Protein AF-A0AB35XCV5-F1 (afdb_monomer_lite)

Organism: NCBI:txid51288

Secondary structure (DSSP, 8-state):
--TTHHHHHHHHHHHHHHHHHHHHHTT-THHHHHHHHHHHHHHHHHHHHHHHHHHHHHHHHHHHHHHHHHTT--

Structure (mmCIF, N/CA/C/O backbone):
data_AF-A0AB35XCV5-F1
#
_entry.id   AF-A0AB35XCV5-F1
#
loop_
_atom_site.group_PDB
_atom_site.id
_atom_site.type_symbol
_atom_site.label_atom_id
_atom_site.label_alt_id
_atom_site.label_comp_id
_atom_site.label_asym_id
_atom_site.label_entity_id
_atom_site.label_seq_id
_atom_site.pdbx_PDB_ins_code
_atom_site.Cartn_x
_atom_site.Cartn_y
_atom_site.Cartn_z
_atom_site.occupancy
_atom_site.B_iso_or_equiv
_atom_site.auth_seq_id
_atom_site.auth_comp_id
_atom_site.auth_asym_id
_atom_site.auth_atom_id
_atom_site.pdbx_PDB_model_num
ATOM 1 N N . THR A 1 1 ? -7.144 14.343 10.081 1.00 41.88 1 THR A N 1
ATOM 2 C CA . THR A 1 1 ? -6.452 14.696 8.817 1.00 41.88 1 THR A CA 1
ATOM 3 C C . THR A 1 1 ? -5.651 13.521 8.231 1.00 41.88 1 THR A C 1
ATOM 5 O O . THR A 1 1 ? -4.599 13.732 7.650 1.00 41.88 1 THR A O 1
ATOM 8 N N . ILE A 1 2 ? -6.162 12.275 8.302 1.00 52.06 2 ILE A N 1
ATOM 9 C CA . ILE A 1 2 ? -5.501 11.057 7.755 1.00 52.06 2 ILE A CA 1
ATOM 10 C C . ILE A 1 2 ? -6.136 10.599 6.417 1.00 52.06 2 ILE A C 1
ATOM 12 O O . ILE A 1 2 ? -5.754 9.591 5.842 1.00 52.06 2 ILE A O 1
ATOM 16 N N . GLN A 1 3 ? -7.092 11.351 5.861 1.00 59.25 3 GLN A N 1
ATOM 17 C CA . GLN A 1 3 ? -7.880 10.895 4.704 1.00 59.25 3 GLN A CA 1
ATOM 18 C C . GLN A 1 3 ? -7.096 10.864 3.372 1.00 59.25 3 GLN A C 1
ATOM 20 O O . GLN A 1 3 ? -7.461 10.111 2.479 1.00 59.25 3 GLN A O 1
ATOM 25 N N . GLY A 1 4 ? -6.000 11.624 3.238 1.00 66.75 4 GLY A N 1
ATOM 26 C CA . GLY A 1 4 ? -5.212 11.703 1.994 1.00 66.75 4 GLY A CA 1
ATOM 27 C C . GLY A 1 4 ? -3.972 10.801 1.926 1.00 66.75 4 GLY A C 1
ATOM 28 O O . GLY A 1 4 ? -3.432 10.589 0.842 1.00 66.75 4 GLY A O 1
ATOM 29 N N . PHE A 1 5 ? -3.516 10.245 3.053 1.00 71.31 5 PHE A N 1
ATOM 30 C CA . PHE A 1 5 ? -2.274 9.458 3.093 1.00 71.31 5 PHE A CA 1
ATOM 31 C C . PHE A 1 5 ? -2.400 8.115 2.365 1.00 71.31 5 PHE A C 1
ATOM 33 O O . PHE A 1 5 ? -1.450 7.688 1.713 1.00 71.31 5 PHE A O 1
ATOM 40 N N . GLY A 1 6 ? -3.580 7.486 2.407 1.00 73.00 6 GLY A N 1
ATOM 41 C CA . GLY A 1 6 ? -3.841 6.250 1.665 1.00 73.00 6 GLY A CA 1
ATOM 42 C C . GLY A 1 6 ? -3.782 6.450 0.148 1.00 73.00 6 GLY A C 1
ATOM 43 O O . GLY A 1 6 ? -3.187 5.642 -0.557 1.00 73.00 6 GLY A O 1
ATOM 44 N N . VAL A 1 7 ? -4.320 7.566 -0.358 1.00 81.31 7 VAL A N 1
ATOM 45 C CA . VAL A 1 7 ? -4.303 7.893 -1.796 1.00 81.31 7 VAL A CA 1
ATOM 46 C C . VAL A 1 7 ? -2.880 8.159 -2.284 1.00 81.31 7 VAL A C 1
ATOM 48 O O . VAL A 1 7 ? -2.488 7.671 -3.341 1.00 81.31 7 VAL A O 1
ATOM 51 N N . LEU A 1 8 ? -2.082 8.884 -1.496 1.00 83.31 8 LEU A N 1
ATOM 52 C CA . LEU A 1 8 ? -0.686 9.151 -1.838 1.00 83.31 8 LEU A CA 1
ATOM 53 C C . LEU A 1 8 ? 0.158 7.864 -1.834 1.00 83.31 8 LEU A C 1
ATOM 55 O O . LEU A 1 8 ? 0.972 7.665 -2.732 1.00 83.31 8 LEU A O 1
ATOM 59 N N . ALA A 1 9 ? -0.073 6.963 -0.873 1.00 81.88 9 ALA A N 1
ATOM 60 C CA . ALA A 1 9 ? 0.582 5.655 -0.836 1.00 81.88 9 ALA A CA 1
ATOM 61 C C . ALA A 1 9 ? 0.221 4.802 -2.064 1.00 81.88 9 ALA A C 1
ATOM 63 O O . ALA A 1 9 ? 1.110 4.245 -2.708 1.00 81.88 9 ALA A O 1
ATOM 64 N N . LEU A 1 10 ? -1.064 4.763 -2.437 1.00 83.94 10 LEU A N 1
ATOM 65 C CA . LEU A 1 10 ? -1.539 4.078 -3.643 1.00 83.94 10 LEU A CA 1
ATOM 66 C C . LEU A 1 10 ? -0.904 4.650 -4.914 1.00 83.94 10 LEU A C 1
ATOM 68 O O . LEU A 1 10 ? -0.502 3.886 -5.790 1.00 83.94 10 LEU A O 1
ATOM 72 N N . LEU A 1 11 ? -0.753 5.974 -4.998 1.00 88.06 11 LEU A N 1
ATOM 73 C CA . LEU A 1 11 ? -0.090 6.629 -6.124 1.00 88.06 11 LEU A CA 1
ATOM 74 C C . LEU A 1 11 ? 1.388 6.223 -6.225 1.00 88.06 11 LEU A C 1
ATOM 76 O O . LEU A 1 11 ? 1.858 5.902 -7.312 1.00 88.06 11 LEU A O 1
ATOM 80 N N . ILE A 1 12 ? 2.114 6.179 -5.103 1.00 86.00 12 ILE A N 1
ATOM 81 C CA . ILE A 1 12 ? 3.524 5.751 -5.068 1.00 86.00 12 ILE A CA 1
ATOM 82 C C . ILE A 1 12 ? 3.663 4.284 -5.494 1.00 86.00 12 ILE A C 1
ATOM 84 O O . ILE A 1 12 ? 4.537 3.961 -6.301 1.00 86.00 12 ILE A O 1
ATOM 88 N N . VAL A 1 13 ? 2.784 3.398 -5.015 1.00 87.00 13 VAL A N 1
ATOM 89 C CA . VAL A 1 13 ? 2.765 1.986 -5.436 1.00 87.00 13 VAL A CA 1
ATOM 90 C C . VAL A 1 13 ? 2.463 1.847 -6.925 1.00 87.00 13 VAL A C 1
ATOM 92 O O . VAL A 1 13 ? 3.153 1.089 -7.608 1.00 87.00 13 VAL A O 1
ATOM 95 N N . ALA A 1 14 ? 1.497 2.607 -7.447 1.00 87.56 14 ALA A N 1
ATOM 96 C CA . ALA A 1 14 ? 1.159 2.605 -8.867 1.00 87.56 14 ALA A CA 1
ATOM 97 C C . ALA A 1 14 ? 2.333 3.085 -9.736 1.00 87.56 14 ALA A C 1
ATOM 99 O O . ALA A 1 14 ? 2.666 2.441 -10.731 1.00 87.56 14 ALA A O 1
ATOM 100 N N . LEU A 1 15 ? 3.015 4.164 -9.332 1.00 88.38 15 LEU A N 1
ATOM 101 C CA . LEU A 1 15 ? 4.210 4.668 -10.017 1.00 88.38 15 LEU A CA 1
ATOM 102 C C . LEU A 1 15 ? 5.368 3.661 -9.964 1.00 88.38 15 LEU A C 1
ATOM 104 O O . LEU A 1 15 ? 6.038 3.447 -10.972 1.00 88.38 15 LEU A O 1
ATOM 108 N N . SER A 1 16 ? 5.578 3.000 -8.824 1.00 87.75 16 SER A N 1
ATOM 109 C CA . SER A 1 16 ? 6.598 1.956 -8.671 1.00 87.75 16 SER A CA 1
ATOM 110 C C . SER A 1 16 ? 6.312 0.730 -9.549 1.00 87.75 16 SER A C 1
ATOM 112 O O . SER A 1 16 ? 7.233 0.207 -10.178 1.00 87.75 16 SER A O 1
ATOM 114 N N . GLY A 1 17 ? 5.048 0.310 -9.661 1.00 84.88 17 GLY A N 1
ATOM 115 C CA . GLY A 1 17 ? 4.635 -0.782 -10.549 1.00 84.88 17 GLY A CA 1
ATOM 116 C C . GLY A 1 17 ? 4.770 -0.420 -12.031 1.00 84.88 17 GLY A C 1
ATOM 117 O O . GLY A 1 17 ? 5.255 -1.227 -12.824 1.00 84.88 17 GLY A O 1
ATOM 118 N N . GLY A 1 18 ? 4.423 0.817 -12.403 1.00 86.81 18 GLY A N 1
ATOM 119 C CA . GLY A 1 18 ? 4.622 1.335 -13.760 1.00 86.81 18 GLY A CA 1
ATOM 120 C C . GLY A 1 18 ? 6.101 1.429 -14.144 1.00 86.81 18 GLY A C 1
ATOM 121 O O . GLY A 1 18 ? 6.487 1.012 -15.235 1.00 86.81 18 GLY A O 1
ATOM 122 N N . LEU A 1 19 ? 6.950 1.899 -13.226 1.00 87.88 19 LEU A N 1
ATOM 123 C CA . LEU A 1 19 ? 8.399 1.940 -13.425 1.00 87.88 19 LEU A CA 1
ATOM 124 C C . LEU A 1 19 ? 8.987 0.531 -13.585 1.00 87.88 19 LEU A C 1
ATOM 126 O O . LEU A 1 19 ? 9.812 0.311 -14.472 1.00 87.88 19 LEU A O 1
ATOM 130 N N . TRP A 1 20 ? 8.532 -0.433 -12.778 1.00 87.69 20 TRP A N 1
ATOM 131 C CA . TRP A 1 20 ? 8.909 -1.834 -12.952 1.00 87.69 20 TRP A CA 1
ATOM 132 C C . TRP A 1 20 ? 8.517 -2.362 -14.336 1.00 87.69 20 TRP A C 1
ATOM 134 O O . TRP A 1 20 ? 9.347 -2.970 -15.004 1.00 87.69 20 TRP A O 1
ATOM 144 N N . PHE A 1 21 ? 7.290 -2.099 -14.793 1.00 86.31 21 PHE A N 1
ATOM 145 C CA . PHE A 1 21 ? 6.801 -2.566 -16.093 1.00 86.31 21 PHE A CA 1
ATOM 146 C C . PHE A 1 21 ? 7.668 -2.061 -17.260 1.00 86.31 21 PHE A C 1
ATOM 148 O O . PHE A 1 21 ? 8.027 -2.831 -18.157 1.00 86.31 21 PHE A O 1
ATOM 155 N N . LEU A 1 22 ? 8.078 -0.789 -17.215 1.00 87.44 22 LEU A N 1
ATOM 156 C CA . LEU A 1 22 ? 8.990 -0.199 -18.201 1.00 87.44 22 LEU A CA 1
ATOM 157 C C . LEU A 1 22 ? 10.382 -0.848 -18.160 1.00 87.44 22 LEU A C 1
ATOM 159 O O . LEU A 1 22 ? 10.919 -1.228 -19.201 1.00 87.44 22 LEU A O 1
ATOM 163 N N . LEU A 1 23 ? 10.955 -1.024 -16.965 1.00 85.62 23 LEU A N 1
ATOM 164 C CA . LEU A 1 23 ? 12.277 -1.640 -16.790 1.00 85.62 23 LEU A CA 1
ATOM 165 C C . LEU A 1 23 ? 12.294 -3.123 -17.179 1.00 85.62 23 LEU A C 1
ATOM 167 O O . LEU A 1 23 ? 13.272 -3.594 -17.759 1.00 85.62 23 LEU A O 1
ATOM 171 N N . ASN A 1 24 ? 11.209 -3.841 -16.893 1.00 85.06 24 ASN A N 1
ATOM 172 C CA . ASN A 1 24 ? 11.031 -5.241 -17.256 1.00 85.06 24 ASN A CA 1
ATOM 173 C C . ASN A 1 24 ? 10.946 -5.414 -18.779 1.00 85.06 24 ASN A C 1
ATOM 175 O O . ASN A 1 24 ? 11.547 -6.332 -19.330 1.00 85.06 24 ASN A O 1
ATOM 179 N N . THR A 1 25 ? 10.275 -4.488 -19.473 1.00 85.81 25 THR A N 1
ATOM 180 C CA . THR A 1 25 ? 10.214 -4.470 -20.946 1.00 85.81 25 THR A CA 1
ATOM 181 C C . THR A 1 25 ? 11.599 -4.271 -21.574 1.00 85.81 25 THR A C 1
ATOM 183 O O . THR A 1 25 ? 11.890 -4.829 -22.626 1.00 85.81 25 THR A O 1
ATOM 186 N N . MET A 1 26 ? 12.481 -3.523 -20.908 1.00 86.88 26 MET A N 1
ATOM 187 C CA . MET A 1 26 ? 13.864 -3.286 -21.341 1.00 86.88 26 MET A CA 1
ATOM 188 C C . MET A 1 26 ? 14.843 -4.397 -20.901 1.00 86.88 26 MET A C 1
ATOM 190 O O . MET A 1 26 ? 16.047 -4.232 -21.080 1.00 86.88 26 MET A O 1
ATOM 194 N N . GLN A 1 27 ? 14.359 -5.488 -20.281 1.00 78.38 27 GLN A N 1
ATOM 195 C CA . GLN A 1 27 ? 15.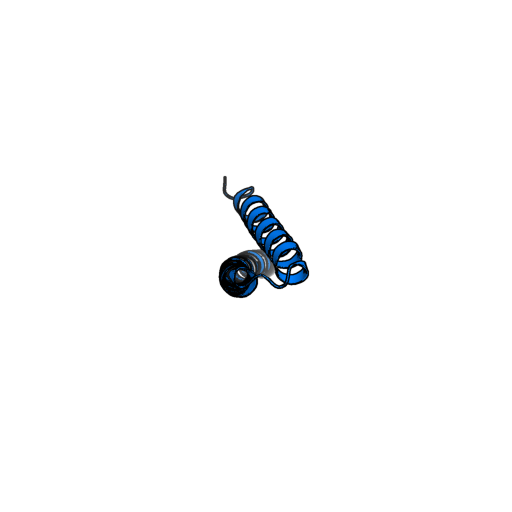171 -6.556 -19.663 1.00 78.38 27 GLN A CA 1
ATOM 196 C C . GLN A 1 27 ? 16.306 -6.026 -18.766 1.00 78.38 27 GLN A C 1
ATOM 198 O O . GLN A 1 27 ? 17.399 -6.589 -18.698 1.00 78.38 27 GLN A O 1
ATOM 203 N N . SER A 1 28 ? 16.059 -4.911 -18.077 1.00 76.75 28 SER A N 1
ATOM 204 C CA . SER A 1 28 ? 17.062 -4.276 -17.229 1.00 76.75 28 SER A CA 1
ATOM 205 C C . SER A 1 28 ? 17.224 -5.036 -15.914 1.00 76.75 28 SER A C 1
ATOM 207 O O . SER A 1 28 ? 16.237 -5.395 -15.274 1.00 76.75 28 SER A O 1
ATOM 209 N N . ASN A 1 29 ? 18.465 -5.207 -15.451 1.00 77.75 29 ASN A N 1
ATOM 210 C CA . ASN A 1 29 ? 18.775 -5.817 -14.150 1.00 77.75 29 ASN A CA 1
ATOM 211 C C . ASN A 1 29 ? 18.137 -5.036 -12.974 1.00 77.75 29 ASN A C 1
ATOM 213 O O . ASN A 1 29 ? 17.765 -5.607 -11.954 1.00 77.75 29 ASN A O 1
ATOM 217 N N . LEU A 1 30 ? 17.885 -3.734 -13.157 1.00 79.69 30 LEU A N 1
ATOM 218 C CA . LEU A 1 30 ? 17.181 -2.897 -12.178 1.00 79.69 30 LEU A CA 1
ATOM 219 C C . LEU A 1 30 ? 15.714 -3.301 -11.962 1.00 79.69 30 LEU A C 1
ATOM 221 O O . LEU A 1 30 ? 15.141 -2.943 -10.932 1.00 79.69 30 LEU A O 1
ATOM 225 N N . ALA A 1 31 ? 15.100 -4.045 -12.889 1.00 81.38 31 ALA A N 1
ATOM 226 C CA . ALA A 1 31 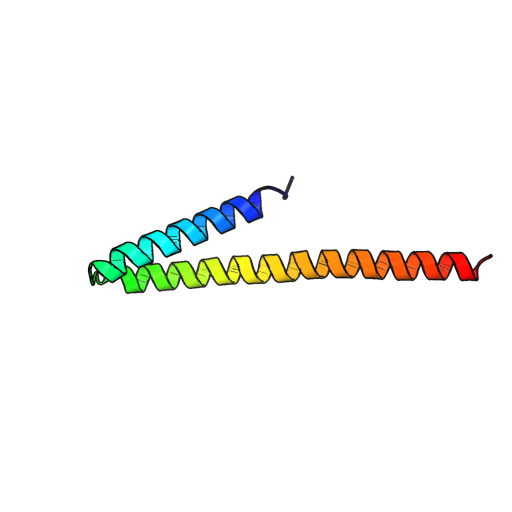? 13.725 -4.513 -12.740 1.00 81.38 31 ALA A CA 1
ATOM 227 C C . ALA A 1 31 ? 13.557 -5.403 -11.497 1.00 81.38 31 ALA A C 1
ATOM 229 O O . ALA A 1 31 ? 12.537 -5.307 -10.818 1.00 81.38 31 ALA A O 1
ATOM 230 N N . GLU A 1 32 ? 14.563 -6.210 -11.147 1.00 82.56 32 GLU A N 1
ATOM 231 C CA . GLU A 1 32 ? 14.510 -7.102 -9.982 1.00 82.56 32 GLU A CA 1
ATOM 232 C C . GLU A 1 32 ? 14.494 -6.321 -8.654 1.00 82.56 32 GLU A C 1
ATOM 234 O O . GLU A 1 32 ? 13.696 -6.591 -7.753 1.00 82.56 32 GLU A O 1
ATOM 239 N N . THR A 1 33 ? 15.295 -5.261 -8.560 1.00 84.94 33 THR A N 1
ATOM 240 C CA . THR A 1 33 ? 15.287 -4.367 -7.396 1.00 84.94 33 THR A CA 1
ATOM 241 C C . THR A 1 33 ? 13.964 -3.607 -7.288 1.00 84.94 33 THR A C 1
ATOM 243 O O . THR A 1 33 ? 13.384 -3.512 -6.205 1.00 84.94 33 THR A O 1
ATOM 246 N N . VAL A 1 34 ? 13.442 -3.086 -8.404 1.00 84.69 34 VAL A N 1
ATOM 247 C CA . VAL A 1 34 ? 12.205 -2.288 -8.396 1.00 84.69 34 VAL A CA 1
ATOM 248 C C . VAL A 1 34 ? 10.977 -3.140 -8.062 1.00 84.69 34 VAL A C 1
ATOM 250 O O . VAL A 1 34 ? 10.123 -2.666 -7.315 1.00 84.69 34 VAL A O 1
ATOM 253 N N . ILE A 1 35 ? 10.893 -4.403 -8.508 1.00 86.81 35 ILE A N 1
ATOM 254 C CA . ILE A 1 35 ? 9.785 -5.290 -8.101 1.00 86.81 35 ILE A CA 1
ATOM 255 C C . ILE A 1 35 ? 9.836 -5.627 -6.613 1.00 86.81 35 ILE A C 1
ATOM 257 O O . ILE A 1 35 ? 8.788 -5.754 -5.979 1.00 86.81 35 ILE A O 1
ATOM 261 N N . HIS A 1 36 ? 11.034 -5.746 -6.038 1.00 87.12 36 HIS A N 1
ATOM 262 C CA . HIS A 1 36 ? 11.190 -6.014 -4.614 1.00 87.12 36 HIS A CA 1
ATOM 263 C C . HIS A 1 36 ? 10.662 -4.843 -3.774 1.00 87.12 36 HIS A C 1
ATOM 265 O O . HIS A 1 36 ? 9.850 -5.039 -2.868 1.00 87.12 36 HIS A O 1
ATOM 271 N N . TRP A 1 37 ? 11.031 -3.612 -4.145 1.00 85.25 37 TRP A N 1
ATOM 272 C CA . TRP A 1 37 ? 10.478 -2.400 -3.537 1.00 85.25 37 TRP A CA 1
ATOM 273 C C . TRP A 1 37 ? 8.968 -2.276 -3.755 1.00 85.25 37 TRP A C 1
ATOM 275 O O . TRP A 1 37 ? 8.240 -2.016 -2.800 1.00 85.25 37 TRP A O 1
ATOM 285 N N . HIS A 1 38 ? 8.476 -2.523 -4.972 1.00 87.25 38 HIS A N 1
ATOM 286 C CA . HIS A 1 38 ? 7.046 -2.480 -5.280 1.00 87.25 38 HIS A CA 1
ATOM 287 C C . HIS A 1 38 ? 6.237 -3.435 -4.392 1.00 87.25 38 HIS A C 1
ATOM 289 O O . HIS A 1 38 ? 5.231 -3.031 -3.803 1.00 87.25 38 HIS A O 1
ATOM 295 N N . LYS A 1 39 ? 6.695 -4.685 -4.240 1.00 87.19 39 LYS A N 1
ATOM 296 C CA . LYS A 1 39 ? 6.058 -5.674 -3.359 1.00 87.19 39 LYS A CA 1
ATOM 297 C C . LYS A 1 39 ? 6.057 -5.214 -1.904 1.00 87.19 39 LYS A C 1
ATOM 299 O O . LYS A 1 39 ? 5.010 -5.262 -1.268 1.00 87.19 39 LYS A O 1
ATOM 304 N N . PHE A 1 40 ? 7.183 -4.697 -1.410 1.00 87.62 40 PHE A N 1
ATOM 305 C CA . PHE A 1 40 ? 7.287 -4.175 -0.047 1.00 87.62 40 PHE A CA 1
ATOM 306 C C . PHE A 1 40 ? 6.289 -3.035 0.223 1.00 87.62 40 PHE A C 1
ATOM 308 O O . PHE A 1 40 ? 5.558 -3.075 1.214 1.00 87.62 40 PHE A O 1
ATOM 315 N N . PHE A 1 41 ? 6.191 -2.054 -0.682 1.00 84.38 41 PHE A N 1
ATOM 316 C CA . PHE A 1 41 ? 5.214 -0.966 -0.557 1.00 84.38 41 PHE A CA 1
ATOM 317 C C . PHE A 1 41 ? 3.767 -1.464 -0.659 1.00 84.38 41 PHE A C 1
ATOM 319 O O . PHE A 1 41 ? 2.896 -0.979 0.062 1.00 84.38 41 PHE A O 1
ATOM 326 N N . THR A 1 42 ? 3.508 -2.459 -1.508 1.00 86.12 42 THR A N 1
ATOM 327 C CA . THR A 1 42 ? 2.170 -3.044 -1.672 1.00 86.12 42 THR A CA 1
ATOM 328 C C . THR A 1 42 ? 1.708 -3.754 -0.400 1.00 86.12 42 THR A C 1
ATOM 330 O O . THR A 1 42 ? 0.574 -3.550 0.025 1.00 86.12 42 THR A O 1
ATOM 333 N N . THR A 1 43 ? 2.590 -4.492 0.283 1.00 86.75 43 THR A N 1
ATOM 334 C CA . THR A 1 43 ? 2.275 -5.117 1.580 1.00 86.75 43 THR A CA 1
ATOM 335 C C . THR A 1 43 ? 1.900 -4.081 2.644 1.00 86.75 43 THR A C 1
ATOM 337 O O . THR A 1 43 ? 0.964 -4.296 3.410 1.00 86.75 43 THR A O 1
ATOM 340 N N . PHE A 1 44 ? 2.566 -2.923 2.676 1.00 83.25 44 PHE A N 1
ATOM 341 C CA . PHE A 1 44 ? 2.192 -1.830 3.583 1.00 83.25 44 PHE A CA 1
ATOM 342 C C . PHE A 1 44 ? 0.773 -1.305 3.324 1.00 83.25 44 PHE A C 1
ATOM 344 O O . PHE A 1 44 ? 0.022 -1.052 4.270 1.00 83.25 44 PHE A O 1
ATOM 351 N N . ILE A 1 45 ? 0.390 -1.163 2.052 1.00 83.50 45 ILE A N 1
ATOM 352 C CA . ILE A 1 45 ? -0.970 -0.763 1.671 1.00 83.50 45 ILE A CA 1
ATOM 353 C C . ILE A 1 45 ? -1.979 -1.841 2.060 1.00 83.50 45 ILE A C 1
ATOM 355 O O . ILE A 1 45 ? -3.032 -1.518 2.601 1.00 83.50 45 ILE A O 1
ATOM 359 N N . GLU A 1 46 ? -1.655 -3.109 1.832 1.00 87.25 46 GLU A N 1
ATOM 360 C CA . GLU A 1 46 ? -2.517 -4.238 2.177 1.00 87.25 46 GLU A CA 1
ATOM 361 C C . GLU A 1 46 ? -2.839 -4.260 3.680 1.00 87.25 46 GLU A C 1
ATOM 363 O O . GLU A 1 46 ? -4.008 -4.308 4.068 1.00 87.25 46 GLU A O 1
ATOM 368 N N . VAL A 1 47 ? -1.823 -4.099 4.535 1.00 86.75 47 VAL A N 1
ATOM 369 C CA . VAL A 1 47 ? -2.001 -4.005 5.994 1.00 86.75 47 VAL A CA 1
ATOM 370 C C . VAL A 1 47 ? -2.836 -2.780 6.383 1.00 86.75 47 VAL A C 1
ATOM 372 O O . VAL A 1 47 ? -3.713 -2.885 7.243 1.00 86.75 47 VAL A O 1
ATOM 375 N N . TYR A 1 48 ? -2.619 -1.626 5.740 1.00 82.94 48 TYR A N 1
ATOM 376 C CA . TYR A 1 48 ? -3.436 -0.428 5.966 1.00 82.94 48 TYR A CA 1
ATOM 377 C C . TYR A 1 48 ? -4.910 -0.664 5.611 1.00 82.94 48 TYR A C 1
ATOM 379 O O . TYR A 1 48 ? -5.790 -0.312 6.397 1.00 82.94 48 TYR A O 1
ATOM 387 N N . PHE A 1 49 ? -5.187 -1.290 4.464 1.00 84.88 49 PHE A N 1
ATOM 388 C CA . PHE A 1 49 ? -6.544 -1.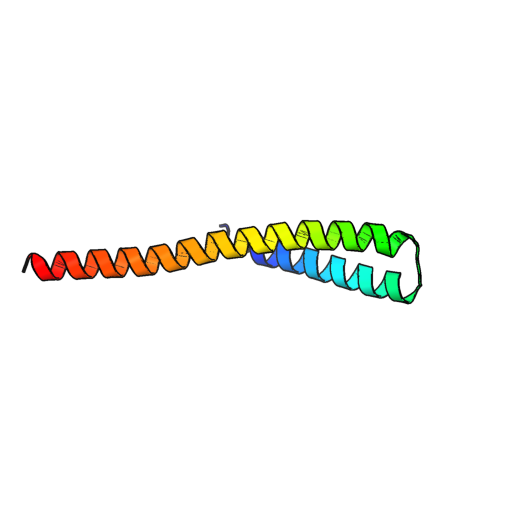634 4.042 1.00 84.88 49 PHE A CA 1
ATOM 389 C C . PHE A 1 49 ? -7.202 -2.622 5.001 1.00 84.88 49 PHE A C 1
ATOM 391 O O . PHE A 1 49 ? -8.366 -2.42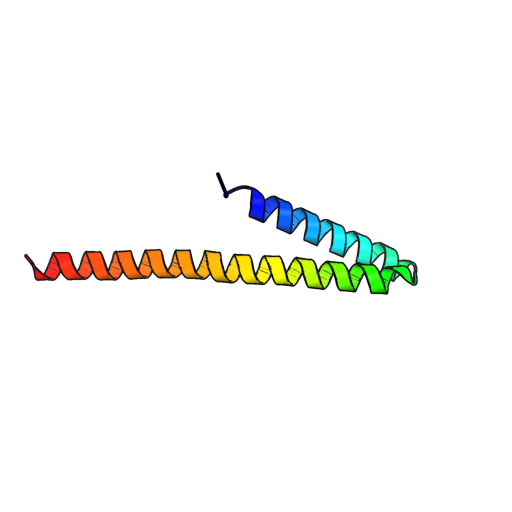7 5.351 1.00 84.88 49 PHE A O 1
ATOM 398 N N . TYR A 1 50 ? -6.469 -3.627 5.483 1.00 87.19 50 TYR A N 1
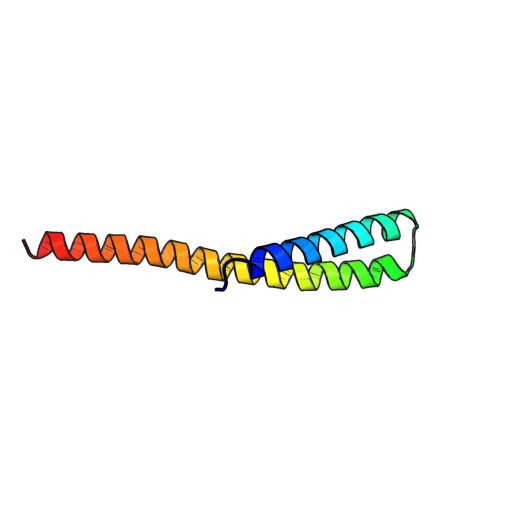ATOM 399 C CA . TYR A 1 50 ? -6.978 -4.548 6.497 1.00 87.19 50 TYR A CA 1
ATOM 400 C C . TYR A 1 50 ? -7.331 -3.832 7.801 1.00 87.19 50 TYR A C 1
ATOM 402 O O . TYR A 1 50 ? -8.437 -4.008 8.306 1.00 87.19 50 TYR A O 1
ATOM 410 N N . ALA A 1 51 ? -6.440 -2.992 8.332 1.00 86.94 51 ALA A N 1
ATOM 411 C CA . ALA A 1 51 ? -6.689 -2.261 9.573 1.00 86.94 51 ALA A CA 1
ATOM 412 C C . ALA A 1 51 ? -7.845 -1.256 9.433 1.00 86.94 51 ALA A C 1
ATOM 414 O O . ALA A 1 51 ? -8.718 -1.174 10.299 1.00 86.94 51 ALA A O 1
ATOM 415 N N . HIS A 1 52 ? -7.882 -0.512 8.326 1.00 85.69 52 HIS A N 1
ATOM 416 C CA . HIS A 1 52 ? -8.936 0.460 8.052 1.00 85.69 52 HIS A CA 1
ATOM 417 C C . HIS A 1 52 ? -10.289 -0.219 7.803 1.00 85.69 52 HIS A C 1
ATOM 419 O O . HIS A 1 52 ? -11.304 0.193 8.366 1.00 85.69 52 HIS A O 1
ATOM 425 N N . GLY A 1 53 ? -10.301 -1.303 7.025 1.00 85.75 53 GLY A N 1
ATOM 426 C CA . GLY A 1 53 ? -11.482 -2.128 6.788 1.00 85.75 53 GLY A CA 1
ATOM 427 C C . GLY A 1 53 ? -12.007 -2.767 8.074 1.00 85.75 53 GLY A C 1
ATOM 428 O O . GLY A 1 53 ? -13.205 -2.697 8.342 1.00 85.75 53 GLY A O 1
ATOM 429 N N . ALA A 1 54 ? -11.121 -3.304 8.919 1.00 90.31 54 ALA A N 1
ATOM 430 C CA . ALA A 1 54 ? -11.485 -3.855 10.222 1.00 90.31 54 ALA A CA 1
ATOM 431 C C . ALA A 1 54 ? -12.099 -2.791 11.142 1.00 90.31 54 ALA A C 1
ATOM 433 O O . ALA A 1 54 ? -13.130 -3.050 11.754 1.00 90.31 54 ALA A O 1
ATOM 434 N N . MET A 1 55 ? -11.533 -1.581 11.191 1.00 88.62 55 MET A N 1
ATOM 435 C CA . MET A 1 55 ? -12.119 -0.443 11.914 1.00 88.62 55 MET A CA 1
ATOM 436 C C . MET A 1 55 ? -13.520 -0.085 11.402 1.00 88.62 55 MET A C 1
ATOM 438 O O . MET A 1 55 ? -14.424 0.128 12.207 1.00 88.62 55 MET A O 1
ATOM 442 N N . GLY A 1 56 ? -13.733 -0.070 10.083 1.00 86.12 56 GLY A N 1
ATOM 443 C CA . GLY A 1 56 ? -15.056 0.158 9.493 1.00 86.12 56 GLY A CA 1
ATOM 444 C C . GLY A 1 56 ? -16.074 -0.919 9.882 1.00 86.12 56 GLY A C 1
ATOM 445 O O . GLY A 1 56 ? -17.191 -0.601 10.292 1.00 86.12 56 GLY A O 1
ATOM 446 N N . VAL A 1 57 ? -15.677 -2.193 9.828 1.00 90.75 57 VAL A N 1
ATOM 447 C CA . VAL A 1 57 ? -16.521 -3.321 10.259 1.00 90.75 57 VAL A CA 1
ATOM 448 C C . VAL A 1 57 ? -16.819 -3.241 11.756 1.00 90.75 57 VAL A C 1
ATOM 450 O O . VAL A 1 57 ? -17.971 -3.404 12.158 1.00 90.75 57 VAL A O 1
ATOM 453 N N . LEU A 1 58 ? -15.815 -2.945 12.584 1.00 90.88 58 LEU A N 1
ATOM 454 C CA . LEU A 1 58 ? -15.983 -2.761 14.025 1.00 90.88 58 LEU A CA 1
ATOM 455 C C . LEU A 1 58 ? -16.952 -1.623 14.339 1.00 90.88 58 LEU A C 1
ATOM 457 O O . LEU A 1 58 ? -17.814 -1.803 15.192 1.00 90.88 58 LEU A O 1
ATOM 461 N N . HIS A 1 59 ? -16.875 -0.494 13.633 1.00 88.50 59 HIS A N 1
ATOM 462 C CA . HIS A 1 59 ? -17.842 0.597 13.771 1.00 88.50 59 HIS A CA 1
ATOM 463 C C . HIS A 1 59 ? -19.279 0.125 13.521 1.00 88.50 59 HIS A C 1
ATOM 465 O O . HIS A 1 59 ? -20.140 0.343 14.370 1.00 88.50 59 HIS A O 1
ATOM 471 N N . ILE A 1 60 ? -19.526 -0.590 12.418 1.00 89.19 60 ILE A 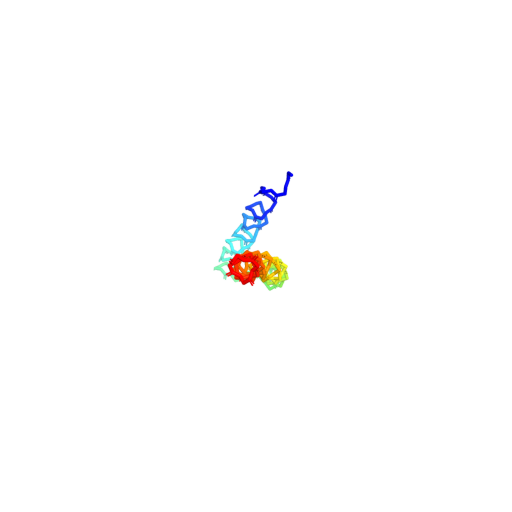N 1
ATOM 472 C CA . ILE A 1 60 ? -20.863 -1.109 12.080 1.00 89.19 60 ILE A CA 1
ATOM 473 C C . ILE A 1 60 ? -21.350 -2.113 13.134 1.00 89.19 60 ILE A C 1
ATOM 475 O O . ILE A 1 60 ? -22.524 -2.109 13.510 1.00 89.19 60 ILE A O 1
ATOM 479 N N . LEU A 1 61 ? -20.463 -2.987 13.620 1.00 89.56 61 LEU A N 1
ATOM 480 C CA . LEU A 1 61 ? -20.800 -3.954 14.663 1.00 89.56 61 LEU A CA 1
ATOM 481 C C . LEU A 1 61 ? -21.142 -3.246 15.975 1.00 89.56 61 LEU A C 1
ATOM 483 O O . LEU A 1 61 ? -22.214 -3.494 16.521 1.00 89.56 61 LEU A O 1
ATOM 487 N N . ILE A 1 62 ? -20.286 -2.343 16.458 1.00 89.44 62 ILE A N 1
ATOM 488 C CA . ILE A 1 62 ? -20.513 -1.573 17.691 1.00 89.44 62 ILE A CA 1
ATOM 489 C C . ILE A 1 62 ? -21.829 -0.799 17.603 1.00 89.44 62 ILE A C 1
ATOM 491 O O . ILE A 1 62 ? -22.614 -0.818 18.550 1.00 89.44 62 ILE A O 1
ATOM 495 N N . GLU A 1 63 ? -22.111 -0.168 16.465 1.00 87.69 63 GLU A N 1
ATOM 496 C CA . GLU A 1 63 ? -23.357 0.564 16.246 1.00 87.69 63 GLU A CA 1
ATOM 497 C C . GLU A 1 63 ? -24.583 -0.362 16.308 1.00 87.69 63 GLU A C 1
ATOM 499 O O . GLU A 1 63 ? -25.554 -0.055 17.006 1.00 87.69 63 GLU A O 1
ATOM 504 N N . LYS A 1 64 ? -24.514 -1.554 15.698 1.00 82.75 64 LYS A N 1
ATOM 505 C CA . LYS A 1 64 ? -25.568 -2.577 15.817 1.00 82.75 64 LYS A CA 1
ATOM 506 C C . LYS A 1 64 ? -25.754 -3.088 17.246 1.00 82.75 64 LYS A C 1
ATOM 508 O O . LYS A 1 64 ? -26.894 -3.237 17.687 1.00 82.75 64 LYS A O 1
ATOM 513 N N . TYR A 1 65 ? -24.672 -3.366 17.974 1.00 81.69 65 TYR A N 1
ATOM 514 C CA . TYR A 1 65 ? -24.750 -3.834 19.364 1.00 81.69 65 TYR A CA 1
ATOM 515 C C . TYR A 1 65 ? -25.328 -2.756 20.288 1.00 81.69 65 TYR A C 1
ATOM 517 O O . TYR A 1 65 ? -26.215 -3.054 21.087 1.00 81.69 65 TYR A O 1
ATOM 525 N N . LYS A 1 66 ? -24.902 -1.497 20.125 1.00 78.50 66 LYS A N 1
ATOM 526 C CA . LYS A 1 66 ? -25.427 -0.350 20.877 1.00 78.50 66 LYS A CA 1
ATOM 527 C C . LYS A 1 66 ? -26.909 -0.100 20.588 1.00 78.50 66 LYS A C 1
ATOM 529 O O . LYS A 1 66 ? -27.678 0.164 21.504 1.00 78.50 66 LYS A O 1
ATOM 534 N N . SER A 1 67 ? -27.334 -0.220 19.332 1.00 72.44 67 SER A N 1
ATOM 535 C CA . SER A 1 67 ? -28.745 -0.055 18.955 1.00 72.44 67 SER A CA 1
ATOM 536 C C . SER A 1 67 ? -29.640 -1.174 19.517 1.00 72.44 67 SER A C 1
ATOM 538 O O . SER A 1 67 ? -30.785 -0.930 19.905 1.00 72.44 67 SER A O 1
ATOM 540 N N . ARG A 1 68 ? -29.106 -2.397 19.645 1.00 69.00 68 ARG A N 1
ATOM 541 C CA . ARG A 1 68 ? -29.817 -3.529 20.256 1.00 69.00 68 ARG A CA 1
ATOM 542 C C . ARG A 1 68 ? -29.933 -3.412 21.781 1.00 69.00 68 ARG A C 1
ATOM 544 O O . ARG A 1 68 ? -30.960 -3.811 22.313 1.00 69.00 68 ARG A O 1
ATOM 551 N N . SER A 1 69 ? -28.929 -2.877 22.481 1.00 68.06 69 SER A N 1
ATOM 552 C CA . SER A 1 69 ? -29.011 -2.707 23.941 1.00 68.06 69 SER A CA 1
ATOM 553 C C . SER A 1 69 ? -30.033 -1.648 24.356 1.00 68.06 69 SER A C 1
ATOM 555 O O . SER A 1 69 ? -30.698 -1.834 25.363 1.00 68.06 69 SER A O 1
ATOM 557 N N . VAL A 1 70 ? -30.182 -0.574 23.571 1.00 71.12 70 VAL A N 1
ATOM 558 C CA . VAL A 1 70 ? -31.185 0.478 23.826 1.00 71.12 70 VAL A CA 1
ATOM 559 C C . VAL A 1 70 ? -32.613 -0.073 23.706 1.00 71.12 70 VAL A C 1
ATOM 561 O O . VAL A 1 70 ? -33.420 0.161 24.591 1.00 71.12 70 VAL A O 1
ATOM 564 N N . ASN A 1 71 ? -32.896 -0.904 22.696 1.00 64.62 71 ASN A N 1
ATOM 565 C CA . ASN A 1 71 ? -34.218 -1.532 22.523 1.00 64.62 71 ASN A CA 1
ATOM 566 C C . ASN A 1 71 ? -34.601 -2.550 23.618 1.00 64.62 71 ASN A C 1
ATOM 568 O O . ASN A 1 71 ? -35.733 -3.013 23.632 1.00 64.62 71 ASN A O 1
ATOM 572 N N . LEU A 1 72 ? -33.665 -2.975 24.475 1.00 63.81 72 LEU A N 1
ATOM 573 C CA . LEU A 1 72 ? -33.935 -3.914 25.576 1.00 63.81 72 LEU A CA 1
ATOM 574 C C . LEU A 1 72 ? -34.153 -3.203 26.921 1.00 63.81 72 LEU A C 1
ATOM 576 O O . LEU A 1 72 ? -34.477 -3.864 27.905 1.00 63.81 72 LEU A O 1
ATOM 580 N N . SER A 1 73 ? -33.922 -1.889 26.974 1.00 60.31 73 SER A N 1
ATOM 581 C CA . SER A 1 73 ? -34.150 -1.043 28.151 1.00 60.31 73 SER A CA 1
ATOM 582 C C . SER A 1 73 ? -35.456 -0.238 28.094 1.00 60.31 73 SER A C 1
ATOM 584 O O . SER A 1 73 ? -35.737 0.473 29.057 1.00 60.31 73 SER A O 1
ATOM 586 N N . ASP A 1 74 ? -36.221 -0.371 27.005 1.00 52.81 74 ASP A N 1
ATOM 587 C CA . ASP A 1 74 ? -37.560 0.201 26.789 1.00 52.81 74 ASP A CA 1
ATOM 588 C C . ASP A 1 74 ? -38.641 -0.889 26.930 1.00 52.81 74 ASP A C 1
ATOM 590 O O . ASP A 1 74 ? -39.739 -0.578 27.448 1.00 52.81 74 ASP A O 1
#

Foldseek 3Di:
DCVCVLVVLVVVLVVLVVVLVVCVVVVHPCSVVSVVVSVVSVVVSVVVCVVVVVVVVVVVVVVVVVVVVVVVVD

pLDDT: mean 81.33, std 9.93, range [41.88, 90.88]

Radius of gyration: 20.25 Å; chains: 1; bounding box: 56×22×50 Å

Sequence (74 aa):
TIQGFGVLALLIVALSGGLWFLLNTMQSNLAETVIHWHKFFTTFIEVYFYAHGAMGVLHILIEKYKSRSVNLSD